Protein AF-A0A2E5L9Q3-F1 (afdb_monomer_lite)

Structure (mmCIF, N/CA/C/O backbone):
data_AF-A0A2E5L9Q3-F1
#
_entry.id   AF-A0A2E5L9Q3-F1
#
loop_
_atom_site.group_PDB
_atom_site.id
_atom_site.type_symbol
_atom_site.label_atom_id
_atom_site.label_alt_id
_atom_site.label_comp_id
_atom_site.label_asym_id
_atom_site.label_entity_id
_atom_site.label_seq_id
_atom_site.pdbx_PDB_ins_code
_atom_site.Cartn_x
_atom_site.Cartn_y
_atom_site.Cartn_z
_atom_site.occupancy
_atom_site.B_iso_or_equiv
_atom_site.auth_seq_id
_atom_site.auth_comp_id
_atom_site.auth_asym_id
_atom_site.auth_atom_id
_atom_site.pdbx_PDB_model_num
ATOM 1 N N . MET A 1 1 ? 38.103 27.884 -8.699 1.00 41.06 1 MET A N 1
ATOM 2 C CA . MET A 1 1 ? 36.693 28.265 -8.940 1.00 41.06 1 MET A CA 1
ATOM 3 C C . MET A 1 1 ? 36.036 27.132 -9.720 1.00 41.06 1 MET A C 1
ATOM 5 O O . MET A 1 1 ? 36.413 26.910 -10.861 1.00 41.06 1 MET A O 1
ATOM 9 N N . LEU A 1 2 ? 35.177 26.330 -9.079 1.00 41.88 2 LEU A N 1
ATOM 10 C CA . LEU A 1 2 ? 34.573 25.134 -9.687 1.00 41.88 2 LEU A CA 1
ATOM 11 C C . LEU A 1 2 ? 33.366 25.522 -10.559 1.00 41.88 2 LEU A C 1
ATOM 13 O O . LEU A 1 2 ? 32.521 26.317 -10.150 1.00 41.88 2 LEU A O 1
ATOM 17 N N . ASN A 1 3 ? 33.335 24.990 -11.780 1.00 38.47 3 ASN A N 1
ATOM 18 C CA . ASN A 1 3 ? 32.486 25.433 -12.884 1.00 38.47 3 ASN A CA 1
ATOM 19 C C . ASN A 1 3 ? 31.040 24.906 -12.744 1.00 38.47 3 ASN A C 1
ATOM 21 O O . ASN A 1 3 ? 30.824 23.701 -12.622 1.00 38.47 3 ASN A O 1
ATOM 25 N N . LYS A 1 4 ? 30.041 25.801 -12.780 1.00 53.00 4 LYS A N 1
ATOM 26 C CA . LYS A 1 4 ? 28.610 25.506 -12.522 1.00 53.00 4 LYS A CA 1
ATOM 27 C C . 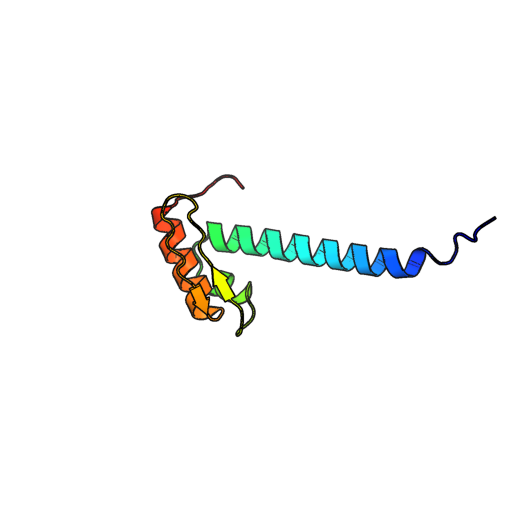LYS A 1 4 ? 27.888 24.738 -13.647 1.00 53.00 4 LYS A C 1
ATOM 29 O O . LYS A 1 4 ? 26.706 24.432 -13.520 1.00 53.00 4 LYS A O 1
ATOM 34 N N . THR A 1 5 ? 28.568 24.388 -14.735 1.00 49.56 5 THR A N 1
ATOM 35 C CA . THR A 1 5 ? 27.931 23.854 -15.954 1.00 49.56 5 THR A CA 1
ATOM 36 C C . THR A 1 5 ? 27.626 22.346 -15.903 1.00 49.56 5 THR A C 1
ATOM 38 O O . THR A 1 5 ? 26.894 21.845 -16.749 1.00 49.56 5 THR A O 1
ATOM 41 N N . GLN A 1 6 ? 28.113 21.616 -14.892 1.00 50.75 6 GLN A N 1
ATOM 42 C CA . GLN A 1 6 ? 27.882 20.165 -14.736 1.00 50.75 6 GLN A CA 1
ATOM 43 C C . GLN A 1 6 ? 26.589 19.813 -13.956 1.00 50.75 6 GLN A C 1
ATOM 45 O O . GLN A 1 6 ? 26.269 18.641 -13.791 1.00 50.75 6 GLN A O 1
ATOM 50 N N . TYR A 1 7 ? 25.810 20.801 -13.487 1.00 48.66 7 TYR A N 1
ATOM 51 C CA . TYR A 1 7 ? 24.663 20.578 -12.581 1.00 48.66 7 TYR A CA 1
ATOM 52 C C . TYR A 1 7 ? 23.282 20.476 -13.265 1.00 48.66 7 TYR A C 1
ATOM 54 O O . TYR A 1 7 ? 22.273 20.279 -12.589 1.00 48.66 7 TYR A O 1
ATOM 62 N N . ASN A 1 8 ? 23.193 20.624 -14.593 1.00 54.81 8 ASN A N 1
ATOM 63 C CA . ASN A 1 8 ? 21.897 20.760 -15.281 1.00 54.81 8 ASN A CA 1
ATOM 64 C C . ASN A 1 8 ? 21.281 19.416 -15.737 1.00 54.81 8 ASN A C 1
ATOM 66 O O . ASN A 1 8 ? 20.061 19.276 -15.792 1.00 54.81 8 ASN A O 1
ATOM 70 N N . GLY A 1 9 ? 22.106 18.404 -16.031 1.00 55.06 9 GLY A N 1
ATOM 71 C CA . GLY A 1 9 ? 21.640 17.075 -16.459 1.00 55.06 9 GLY A CA 1
ATOM 72 C C . GLY A 1 9 ? 21.110 16.215 -15.306 1.00 55.06 9 GLY A C 1
ATOM 73 O O . GLY A 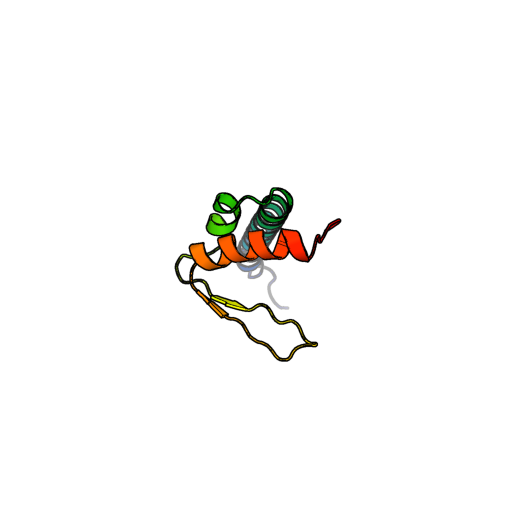1 9 ? 20.049 15.605 -15.425 1.00 55.06 9 GLY A O 1
ATOM 74 N N . SER A 1 10 ? 21.801 16.235 -14.164 1.00 58.50 10 SER A N 1
ATOM 75 C CA . SER A 1 10 ? 21.451 15.457 -12.965 1.00 58.50 10 SER A CA 1
ATOM 76 C C . SER A 1 10 ? 20.180 15.952 -12.268 1.00 58.50 10 SER A C 1
ATOM 78 O O . SER A 1 10 ? 19.475 15.177 -11.631 1.00 58.50 10 SER A O 1
ATOM 80 N N . ASN A 1 11 ? 19.865 17.244 -12.394 1.00 61.66 11 ASN A N 1
ATOM 81 C CA . ASN A 1 11 ? 18.708 17.839 -11.727 1.00 61.66 11 ASN A CA 1
ATOM 82 C C . ASN A 1 11 ? 17.402 17.557 -12.492 1.00 61.66 11 ASN A C 1
ATOM 84 O O . ASN A 1 11 ? 16.355 17.322 -11.899 1.00 61.66 11 ASN A O 1
ATOM 88 N N . LYS A 1 12 ? 17.457 17.490 -13.828 1.00 65.31 12 LYS A N 1
ATOM 89 C CA . LYS A 1 12 ? 16.277 17.238 -14.670 1.00 65.31 12 LYS A CA 1
ATOM 90 C C . LYS A 1 12 ? 15.760 15.801 -14.538 1.00 65.31 12 LYS A C 1
ATOM 92 O O . LYS A 1 12 ? 14.550 15.588 -14.500 1.00 65.31 12 LYS A O 1
ATOM 97 N N . SER A 1 13 ? 16.664 14.825 -14.427 1.00 65.56 13 SER A N 1
ATOM 98 C CA . SER A 1 13 ? 16.308 13.427 -14.157 1.00 65.56 13 SER A CA 1
ATOM 99 C C . SER A 1 13 ? 15.750 13.252 -12.743 1.00 65.56 13 SER A C 1
ATOM 101 O O . SER A 1 13 ? 14.716 12.609 -12.588 1.00 65.56 13 SER A O 1
ATOM 103 N N . ALA A 1 14 ? 16.353 13.891 -11.735 1.00 70.44 14 ALA A N 1
ATOM 104 C CA . ALA A 1 14 ? 15.852 13.877 -10.361 1.00 70.44 14 ALA A CA 1
ATOM 105 C C . ALA A 1 14 ? 14.448 14.502 -10.236 1.00 70.44 14 ALA A C 1
ATOM 107 O O . ALA A 1 14 ? 13.569 13.919 -9.601 1.00 70.44 14 ALA A O 1
ATOM 108 N N . VAL A 1 15 ? 14.200 15.641 -10.895 1.00 70.94 15 VAL A N 1
ATOM 109 C CA . VAL A 1 15 ? 12.879 16.296 -10.928 1.00 70.94 15 VAL A CA 1
ATOM 110 C C . VAL A 1 15 ? 11.833 15.424 -11.635 1.00 70.94 15 VAL A C 1
ATOM 112 O O . VAL A 1 15 ? 10.691 15.341 -11.178 1.00 70.94 15 VAL A O 1
ATOM 115 N N . ASN A 1 16 ? 12.207 14.722 -12.709 1.00 82.81 16 ASN A N 1
ATOM 116 C CA . ASN A 1 16 ? 11.310 13.778 -13.378 1.00 82.81 16 ASN A CA 1
ATOM 117 C C . ASN A 1 16 ? 10.968 12.577 -12.477 1.00 82.81 16 ASN A C 1
ATOM 119 O O . ASN A 1 16 ? 9.799 12.213 -12.354 1.00 82.81 16 ASN A O 1
ATOM 123 N N . SER A 1 17 ? 11.961 12.016 -11.780 1.00 86.69 17 SER A N 1
ATOM 124 C CA . SER A 1 17 ? 11.749 10.936 -10.809 1.00 86.69 17 SER A CA 1
ATOM 125 C C . SER A 1 17 ? 10.851 11.376 -9.652 1.00 86.69 17 SER A C 1
ATOM 127 O O . SER A 1 17 ? 9.931 10.649 -9.293 1.00 86.69 17 SER A O 1
ATOM 129 N N . LEU A 1 18 ? 11.039 12.587 -9.114 1.00 90.75 18 LEU A N 1
ATOM 130 C CA . LEU A 1 18 ? 10.172 13.130 -8.063 1.00 90.75 18 LEU A CA 1
ATOM 131 C C . LEU A 1 18 ? 8.726 13.302 -8.550 1.00 90.75 18 LEU A C 1
ATOM 133 O O . LEU A 1 18 ? 7.784 12.945 -7.846 1.00 90.75 18 LEU A O 1
ATOM 137 N N . SER A 1 19 ? 8.537 13.802 -9.775 1.00 92.50 19 SER A N 1
ATOM 138 C CA . SER A 1 19 ? 7.206 13.907 -10.380 1.00 92.50 19 SER A CA 1
ATOM 139 C C . SER A 1 19 ? 6.550 12.533 -10.551 1.00 92.50 19 SER A C 1
ATOM 141 O O . SER A 1 19 ? 5.368 12.378 -10.243 1.00 92.50 19 SER A O 1
ATOM 143 N N . ALA A 1 20 ? 7.307 11.529 -11.002 1.00 90.81 20 ALA A N 1
ATOM 144 C CA . ALA A 1 20 ? 6.822 10.159 -11.147 1.00 90.81 20 ALA A CA 1
ATOM 145 C C . ALA A 1 20 ? 6.419 9.548 -9.795 1.00 90.81 20 ALA A C 1
ATOM 147 O O . ALA A 1 20 ? 5.333 8.979 -9.686 1.00 90.81 20 ALA A O 1
ATOM 148 N N . VAL A 1 21 ? 7.236 9.739 -8.755 1.00 92.94 21 VAL A N 1
ATOM 149 C CA . VAL A 1 21 ? 6.938 9.285 -7.388 1.00 92.94 21 VAL A CA 1
ATOM 150 C C . VAL A 1 21 ? 5.672 9.949 -6.854 1.00 92.94 21 VAL A C 1
ATOM 152 O O . VAL A 1 21 ? 4.784 9.251 -6.375 1.00 92.94 21 VAL A O 1
ATOM 155 N N . ASN A 1 22 ? 5.528 11.269 -6.995 1.00 93.75 22 ASN A N 1
ATOM 156 C CA . ASN A 1 22 ? 4.337 11.984 -6.524 1.00 93.75 22 ASN A CA 1
ATOM 157 C C . ASN A 1 22 ? 3.0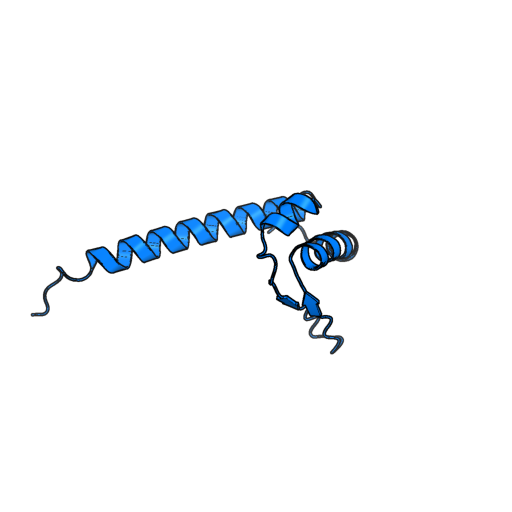64 11.530 -7.251 1.00 93.75 22 ASN A C 1
ATOM 159 O O . ASN A 1 22 ? 2.015 11.365 -6.628 1.00 93.75 22 ASN A O 1
ATOM 163 N N . LYS A 1 23 ? 3.150 11.287 -8.565 1.00 93.81 23 LYS A N 1
ATOM 164 C CA . LYS A 1 23 ? 2.031 10.744 -9.352 1.00 93.81 23 LYS A CA 1
ATOM 165 C C . LYS A 1 23 ? 1.646 9.343 -8.887 1.00 93.81 23 LYS A C 1
ATOM 167 O O . LYS A 1 23 ? 0.457 9.083 -8.706 1.00 93.81 23 LYS A O 1
ATOM 172 N N . TRP A 1 24 ? 2.633 8.471 -8.678 1.00 94.62 24 TRP A N 1
ATOM 173 C CA . TRP A 1 24 ? 2.410 7.124 -8.157 1.00 94.62 24 TRP A CA 1
ATOM 174 C C . TRP A 1 24 ? 1.779 7.172 -6.762 1.00 94.62 24 TRP A C 1
ATOM 176 O O . TRP A 1 24 ? 0.752 6.539 -6.544 1.00 94.62 24 TRP A O 1
ATOM 186 N N . PHE A 1 25 ? 2.311 7.996 -5.856 1.00 94.12 25 PHE A N 1
ATOM 187 C CA . PHE A 1 25 ? 1.815 8.127 -4.485 1.00 94.12 25 PHE A CA 1
ATOM 188 C C . PHE A 1 25 ? 0.364 8.622 -4.441 1.00 94.12 25 PHE A C 1
ATOM 190 O O . PHE A 1 25 ? -0.483 8.027 -3.776 1.00 94.12 25 PHE A O 1
ATOM 197 N N . ALA A 1 26 ? 0.039 9.656 -5.224 1.00 93.12 26 ALA A N 1
ATOM 198 C CA . ALA A 1 26 ? -1.331 10.148 -5.337 1.00 93.12 26 ALA A CA 1
ATOM 199 C C . ALA A 1 26 ? -2.278 9.099 -5.951 1.00 93.12 26 ALA A C 1
ATOM 201 O O . ALA A 1 26 ? -3.436 8.999 -5.547 1.00 93.12 26 ALA A O 1
ATOM 202 N N . GLY A 1 27 ? -1.810 8.319 -6.933 1.00 93.25 27 GLY A N 1
ATOM 203 C CA . GLY A 1 27 ? -2.568 7.206 -7.512 1.00 93.25 27 GLY A CA 1
ATOM 204 C C . GLY A 1 27 ? -2.853 6.103 -6.497 1.00 93.25 27 GLY A C 1
ATOM 205 O O . GLY A 1 27 ? -4.002 5.694 -6.342 1.00 93.25 27 GLY A O 1
ATOM 206 N N . PHE A 1 28 ? -1.831 5.701 -5.747 1.00 93.12 28 PHE A N 1
ATOM 207 C CA . PHE A 1 28 ? -1.934 4.705 -4.690 1.00 93.12 28 PHE A CA 1
ATOM 208 C C . PHE A 1 28 ? -2.922 5.129 -3.593 1.00 93.12 28 PHE A C 1
ATOM 210 O O . PHE A 1 28 ? -3.804 4.354 -3.230 1.00 93.12 28 PHE A O 1
ATOM 217 N N . GLY A 1 29 ? -2.856 6.382 -3.126 1.00 91.12 29 GLY A N 1
ATOM 218 C CA . GLY A 1 29 ? -3.794 6.911 -2.128 1.00 91.12 29 GLY A CA 1
ATOM 219 C C . GLY A 1 29 ? -5.255 6.899 -2.598 1.00 91.12 29 GLY A C 1
ATOM 220 O O . GLY A 1 29 ? -6.156 6.533 -1.835 1.00 91.12 29 GLY A O 1
ATOM 221 N N . ARG A 1 30 ? -5.503 7.216 -3.878 1.00 91.19 30 ARG A N 1
ATOM 222 C CA . ARG A 1 30 ? -6.846 7.104 -4.473 1.00 91.19 30 ARG A CA 1
ATOM 223 C C . ARG A 1 30 ? -7.321 5.655 -4.537 1.00 91.19 30 ARG A C 1
ATOM 225 O O . ARG A 1 30 ? -8.453 5.391 -4.145 1.00 91.19 30 ARG A O 1
ATOM 232 N N . ALA A 1 31 ? -6.461 4.735 -4.974 1.00 91.94 31 ALA A N 1
ATOM 233 C CA . ALA A 1 31 ? -6.782 3.311 -5.077 1.00 91.94 31 ALA A CA 1
ATOM 234 C C . ALA A 1 31 ? -7.088 2.672 -3.708 1.00 91.94 31 ALA A C 1
ATOM 236 O O . ALA A 1 31 ? -7.986 1.838 -3.593 1.00 91.94 31 ALA A O 1
ATOM 237 N N . LEU A 1 32 ? -6.383 3.097 -2.651 1.00 90.00 32 LEU A N 1
ATOM 238 C CA . LEU A 1 32 ? -6.680 2.686 -1.275 1.00 90.00 32 LEU A CA 1
ATOM 239 C C . LEU A 1 32 ? -8.043 3.209 -0.809 1.00 90.00 32 LEU A C 1
ATOM 241 O O . LEU A 1 32 ? -8.840 2.451 -0.260 1.00 90.00 32 LEU A O 1
ATOM 245 N N . THR A 1 33 ? -8.324 4.492 -1.052 1.00 88.94 33 THR A N 1
ATOM 246 C CA . THR A 1 33 ? -9.585 5.134 -0.641 1.00 88.94 33 THR A CA 1
ATOM 247 C C . THR A 1 33 ? -10.797 4.540 -1.358 1.00 88.94 33 THR A C 1
ATOM 249 O O . THR A 1 33 ? -11.854 4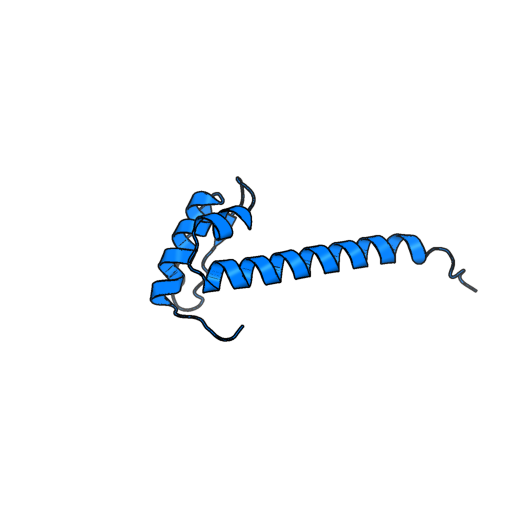.383 -0.752 1.00 88.94 33 THR A O 1
ATOM 252 N N . SER A 1 34 ? -10.656 4.177 -2.636 1.00 89.31 34 SER A N 1
ATOM 253 C CA . SER A 1 34 ? -11.733 3.564 -3.421 1.00 89.31 34 SER A CA 1
ATOM 254 C C . SER A 1 34 ? -11.944 2.074 -3.132 1.00 89.31 34 SER A C 1
ATOM 256 O O . SER A 1 34 ? -12.936 1.510 -3.590 1.00 89.31 34 SER A O 1
ATOM 258 N N . VAL A 1 35 ? -11.041 1.428 -2.380 1.00 87.38 35 VAL A N 1
ATOM 259 C CA . VAL A 1 35 ? -11.079 -0.017 -2.090 1.00 87.38 35 VAL A CA 1
ATOM 260 C C . VAL A 1 35 ? -11.084 -0.859 -3.385 1.00 87.38 35 VAL A C 1
ATOM 262 O O . VAL A 1 35 ? -11.646 -1.954 -3.451 1.00 87.38 35 VAL A O 1
ATOM 265 N N . ASP A 1 36 ? -10.433 -0.357 -4.440 1.00 87.81 36 ASP A N 1
ATOM 266 C CA . ASP A 1 36 ? -10.401 -0.995 -5.757 1.00 87.81 36 ASP A CA 1
ATOM 267 C C . ASP A 1 36 ? -9.169 -1.895 -5.906 1.00 87.81 36 ASP A C 1
ATOM 269 O O . ASP A 1 36 ? -8.033 -1.445 -6.080 1.00 87.81 36 ASP A O 1
ATOM 273 N N . SER A 1 37 ? -9.404 -3.209 -5.873 1.00 88.56 37 SER A N 1
ATOM 274 C CA . SER A 1 37 ? -8.335 -4.200 -6.005 1.00 88.56 37 SER A CA 1
ATOM 275 C C . SER A 1 37 ? -7.601 -4.144 -7.348 1.00 88.56 37 SER A C 1
ATOM 277 O O . SER A 1 37 ? -6.433 -4.518 -7.389 1.00 88.56 37 SER A O 1
ATOM 279 N N . SER A 1 38 ? -8.247 -3.706 -8.434 1.00 92.31 38 SER A N 1
ATOM 280 C CA . SER A 1 38 ? -7.613 -3.602 -9.751 1.00 92.31 38 SER A CA 1
ATOM 281 C C . SER A 1 38 ? -6.630 -2.441 -9.765 1.00 92.31 38 SER A C 1
ATOM 283 O O . SER A 1 38 ? -5.453 -2.637 -10.051 1.00 92.31 38 SER A O 1
ATOM 285 N N . GLN A 1 39 ? -7.082 -1.261 -9.336 1.00 92.81 39 GLN A N 1
ATOM 286 C CA . GLN A 1 39 ? -6.221 -0.079 -9.257 1.00 92.81 39 GLN A CA 1
ATOM 287 C C . GLN A 1 39 ? -5.055 -0.284 -8.281 1.00 92.81 39 GLN A C 1
ATOM 289 O O . GLN A 1 39 ? -3.938 0.162 -8.540 1.00 92.81 39 GLN A O 1
ATOM 294 N N . LEU A 1 40 ? -5.280 -1.004 -7.176 1.00 93.62 40 LEU A N 1
ATOM 295 C CA . LEU A 1 40 ? -4.208 -1.349 -6.245 1.00 93.62 40 LEU A CA 1
ATOM 296 C C . LEU A 1 40 ? -3.187 -2.308 -6.858 1.00 93.62 40 LEU A C 1
ATOM 298 O O . LEU A 1 40 ? -1.999 -2.128 -6.619 1.00 93.62 40 LEU A O 1
ATOM 302 N N . LYS A 1 41 ? -3.607 -3.301 -7.653 1.00 94.94 41 LYS A N 1
ATOM 303 C CA . LYS A 1 41 ? -2.674 -4.204 -8.350 1.00 94.94 41 LYS A CA 1
ATOM 304 C C . LYS A 1 41 ? -1.769 -3.443 -9.311 1.00 94.94 41 LYS A C 1
ATOM 306 O O . LYS A 1 41 ? -0.572 -3.709 -9.333 1.00 94.94 41 LYS A O 1
ATOM 311 N N . ASP A 1 42 ? -2.317 -2.480 -10.043 1.00 94.25 42 ASP A N 1
ATOM 312 C CA . ASP A 1 42 ? -1.564 -1.694 -11.027 1.00 94.25 42 ASP A CA 1
ATOM 313 C C . ASP A 1 42 ? -0.497 -0.793 -10.382 1.00 94.25 42 ASP A C 1
ATOM 315 O O . ASP A 1 42 ? 0.456 -0.376 -11.040 1.00 94.25 42 ASP A O 1
ATOM 319 N N . CYS A 1 43 ? -0.600 -0.536 -9.072 1.00 94.44 43 CYS A N 1
ATOM 320 C CA . CYS A 1 43 ? 0.423 0.189 -8.318 1.00 94.44 43 CYS A CA 1
ATOM 321 C C . CYS A 1 43 ? 1.691 -0.643 -8.048 1.00 94.44 43 CYS A C 1
ATOM 323 O O . CYS A 1 43 ? 2.696 -0.072 -7.617 1.00 94.44 43 CYS A O 1
ATOM 325 N N . PHE A 1 44 ? 1.665 -1.962 -8.273 1.00 94.12 44 PHE A N 1
ATOM 326 C CA . PHE A 1 44 ? 2.763 -2.877 -7.959 1.00 94.12 44 PHE A CA 1
ATOM 327 C C . PHE A 1 44 ? 3.238 -3.661 -9.186 1.00 94.12 44 PHE A C 1
ATOM 329 O O . PHE A 1 44 ? 2.451 -4.085 -10.030 1.00 94.12 44 PHE A O 1
ATOM 336 N N . SER A 1 45 ? 4.542 -3.944 -9.229 1.00 93.94 45 SER A N 1
ATOM 337 C CA . SER A 1 45 ? 5.104 -4.904 -10.185 1.00 93.94 45 SER A CA 1
ATOM 338 C C . SER A 1 45 ? 4.554 -6.319 -9.948 1.00 93.94 45 SER A C 1
ATOM 340 O O . SER A 1 45 ? 4.165 -6.683 -8.832 1.00 93.94 45 SER A O 1
ATOM 342 N N . GLN A 1 46 ? 4.559 -7.155 -10.988 1.00 93.12 46 GLN A N 1
ATOM 343 C CA . GLN A 1 46 ? 4.108 -8.550 -10.906 1.00 93.12 46 GLN A CA 1
ATOM 344 C C . GLN A 1 46 ? 4.929 -9.386 -9.912 1.00 93.12 46 GLN A C 1
ATOM 346 O O . GLN A 1 46 ? 4.402 -10.319 -9.309 1.00 93.12 46 GLN A O 1
ATOM 351 N N . ASP A 1 47 ? 6.194 -9.030 -9.704 1.00 93.12 47 ASP A N 1
ATOM 352 C CA . ASP A 1 47 ? 7.139 -9.666 -8.784 1.00 93.12 47 ASP A CA 1
ATOM 353 C C . ASP A 1 47 ? 7.298 -8.911 -7.452 1.00 93.12 47 ASP A C 1
ATOM 355 O O . ASP A 1 47 ? 8.187 -9.227 -6.662 1.00 93.12 47 ASP A O 1
ATOM 359 N N . ALA A 1 48 ? 6.430 -7.934 -7.168 1.00 91.25 48 ALA A N 1
ATOM 360 C CA . ALA A 1 48 ? 6.513 -7.130 -5.956 1.00 91.25 48 ALA A CA 1
ATOM 361 C C . ALA A 1 48 ? 6.355 -7.965 -4.676 1.00 91.25 48 ALA A C 1
ATOM 363 O O . ALA A 1 48 ? 5.658 -8.981 -4.632 1.00 91.25 48 ALA A O 1
ATOM 364 N N . HIS A 1 49 ? 6.965 -7.483 -3.598 1.00 88.69 49 HIS A N 1
ATOM 365 C CA . HIS A 1 49 ? 6.878 -8.082 -2.274 1.00 88.69 49 HIS A CA 1
ATOM 366 C C . HIS A 1 49 ? 6.392 -7.033 -1.274 1.00 88.69 49 HIS A C 1
ATOM 368 O O . HIS A 1 49 ? 7.012 -5.982 -1.132 1.00 88.69 49 HIS A O 1
ATOM 374 N N . TRP A 1 50 ? 5.304 -7.329 -0.563 1.00 88.69 50 TRP A N 1
ATOM 375 C CA . TRP A 1 50 ? 4.785 -6.481 0.511 1.00 88.69 50 TRP A CA 1
ATOM 376 C C . TRP A 1 50 ? 4.900 -7.202 1.846 1.00 88.69 50 TRP A C 1
ATOM 378 O O . TRP A 1 50 ? 4.682 -8.413 1.932 1.00 88.69 50 TRP A O 1
ATOM 388 N N . ARG A 1 51 ? 5.221 -6.458 2.900 1.00 83.38 51 ARG A N 1
ATOM 389 C CA . ARG A 1 51 ? 5.224 -6.963 4.272 1.00 83.38 51 ARG A CA 1
ATOM 390 C C . ARG A 1 51 ? 4.356 -6.047 5.112 1.00 83.38 51 ARG 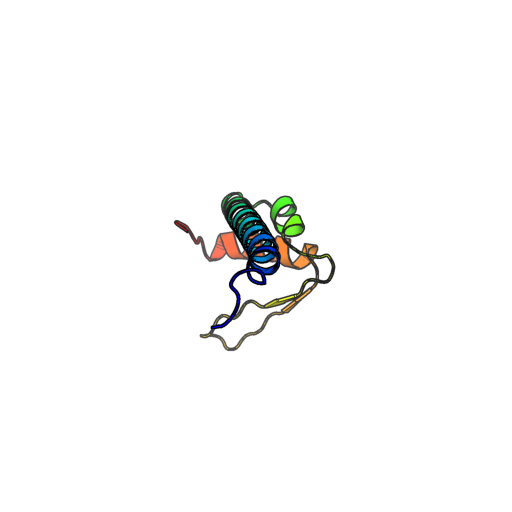A C 1
ATOM 392 O O . ARG A 1 51 ? 4.632 -4.857 5.201 1.00 83.38 51 ARG A O 1
ATOM 399 N N . ASP A 1 52 ? 3.321 -6.619 5.711 1.00 77.62 52 ASP A N 1
ATOM 400 C CA . ASP A 1 52 ? 2.620 -5.951 6.799 1.00 77.62 52 ASP A CA 1
ATOM 401 C C . ASP A 1 52 ? 3.472 -6.100 8.066 1.00 77.62 52 ASP A C 1
ATOM 403 O O . ASP A 1 52 ? 3.765 -7.220 8.494 1.00 77.62 52 ASP A O 1
ATOM 407 N N . LEU A 1 53 ? 3.948 -4.974 8.594 1.00 71.62 53 LEU A N 1
ATOM 408 C CA . LEU A 1 53 ? 4.759 -4.909 9.805 1.00 71.62 53 LEU A CA 1
ATOM 409 C C . LEU A 1 53 ? 3.940 -4.235 10.902 1.00 71.62 53 LEU A C 1
ATOM 411 O O . LEU A 1 53 ? 4.049 -3.035 11.145 1.00 71.62 53 LEU A O 1
ATOM 415 N N . LEU A 1 54 ? 3.139 -5.034 11.602 1.00 64.75 54 LEU A N 1
ATOM 416 C CA . LEU A 1 54 ? 2.515 -4.610 12.848 1.00 64.75 54 LEU A CA 1
ATOM 417 C C . LEU A 1 54 ? 3.526 -4.794 13.983 1.00 64.75 54 LEU A C 1
ATOM 419 O O . LEU A 1 54 ? 3.649 -5.884 14.547 1.00 64.75 54 LEU A O 1
ATOM 423 N N . ALA A 1 55 ? 4.227 -3.707 14.326 1.00 54.88 55 ALA A N 1
ATOM 424 C CA . ALA A 1 55 ? 5.301 -3.663 15.328 1.00 54.88 55 ALA A CA 1
ATOM 425 C C . ALA A 1 55 ? 4.929 -4.263 16.701 1.00 54.88 55 ALA A C 1
ATOM 427 O O . ALA A 1 55 ? 5.809 -4.653 17.459 1.00 54.88 55 ALA A O 1
ATOM 428 N N . PHE A 1 56 ? 3.636 -4.387 17.014 1.00 57.12 56 PHE A N 1
ATOM 429 C CA . PHE A 1 56 ? 3.151 -4.880 18.305 1.00 57.12 56 PHE A CA 1
ATOM 430 C C . PHE A 1 56 ? 2.864 -6.385 18.368 1.00 57.12 56 PHE A C 1
ATOM 432 O O . PHE A 1 56 ? 2.652 -6.905 19.458 1.00 57.12 56 PHE A O 1
ATOM 439 N N . THR A 1 57 ? 2.848 -7.099 17.238 1.00 61.72 57 THR A N 1
ATOM 440 C CA . THR A 1 57 ? 2.440 -8.522 17.216 1.00 61.72 57 THR A CA 1
ATOM 441 C C . THR A 1 57 ? 3.555 -9.488 16.837 1.00 61.72 57 THR A C 1
ATOM 443 O O . THR A 1 57 ? 3.336 -10.695 16.882 1.00 61.72 57 THR A O 1
ATOM 446 N N . TRP A 1 58 ? 4.735 -8.982 16.449 1.00 64.00 58 TRP A N 1
ATOM 447 C CA . TRP A 1 58 ? 5.867 -9.773 15.929 1.00 64.00 58 TRP A CA 1
ATOM 448 C C . TRP A 1 58 ? 5.509 -10.718 14.761 1.00 64.00 58 TRP A C 1
ATOM 450 O O . TRP A 1 58 ? 6.316 -11.552 14.356 1.00 64.00 58 TRP A O 1
ATOM 460 N N . GLY A 1 59 ? 4.314 -10.573 14.180 1.00 66.56 59 GLY A N 1
ATOM 461 C CA . GLY A 1 59 ? 3.850 -11.343 13.038 1.00 66.56 59 GLY A CA 1
ATOM 462 C C . GLY A 1 59 ? 4.264 -10.669 11.739 1.00 66.56 59 GLY A C 1
ATOM 463 O O . GLY A 1 59 ? 3.816 -9.565 11.441 1.00 66.56 59 GLY A O 1
ATOM 464 N N . ILE A 1 60 ? 5.090 -11.347 10.942 1.00 70.44 60 ILE A N 1
ATOM 465 C CA . ILE A 1 60 ? 5.436 -10.916 9.585 1.00 70.44 60 ILE A CA 1
ATOM 466 C C . ILE A 1 60 ? 4.671 -11.807 8.612 1.00 70.44 60 ILE A C 1
ATOM 468 O O . ILE A 1 60 ? 4.997 -12.983 8.465 1.00 70.44 60 ILE A O 1
ATOM 472 N N . THR A 1 61 ? 3.680 -11.246 7.917 1.00 72.81 61 THR A N 1
ATOM 473 C CA . THR A 1 61 ? 2.989 -11.956 6.828 1.00 72.81 61 THR A CA 1
ATOM 474 C C . THR A 1 61 ? 3.441 -11.374 5.486 1.00 72.81 61 THR A C 1
ATOM 476 O O . THR A 1 61 ? 3.023 -10.268 5.136 1.00 72.81 61 THR A O 1
ATOM 479 N N . PRO A 1 62 ? 4.335 -12.051 4.740 1.00 77.56 62 PRO A N 1
ATOM 480 C CA . PRO A 1 62 ? 4.746 -11.593 3.419 1.00 77.56 62 PRO A CA 1
ATOM 481 C C . PRO A 1 62 ? 3.670 -11.901 2.368 1.00 77.56 62 PRO A C 1
ATOM 483 O O . PRO A 1 62 ? 3.102 -12.991 2.350 1.00 77.56 62 PRO A O 1
ATOM 486 N N . PHE A 1 63 ? 3.446 -10.966 1.445 1.00 84.56 63 PHE A N 1
ATOM 487 C CA . PHE A 1 63 ? 2.599 -11.153 0.264 1.00 84.56 63 PHE A CA 1
ATOM 488 C C . PHE A 1 63 ? 3.438 -10.993 -0.999 1.00 84.56 63 PHE A C 1
ATOM 490 O O . PHE A 1 63 ? 4.261 -10.075 -1.083 1.00 84.56 63 PHE A O 1
ATOM 497 N N . ARG A 1 64 ? 3.243 -11.890 -1.971 1.00 88.88 64 ARG A N 1
ATOM 498 C CA . ARG A 1 64 ? 4.024 -11.914 -3.208 1.00 88.88 64 ARG A CA 1
ATOM 499 C C . ARG A 1 64 ? 3.145 -11.663 -4.425 1.00 88.88 64 ARG A C 1
ATOM 501 O O . ARG A 1 64 ? 2.141 -12.334 -4.645 1.00 88.88 64 ARG A O 1
ATOM 508 N N . GLY A 1 65 ? 3.604 -10.736 -5.249 1.00 93.38 65 GLY A N 1
ATOM 509 C CA . GLY A 1 65 ? 2.981 -10.335 -6.494 1.00 93.38 65 GLY A CA 1
ATOM 510 C C . GLY A 1 65 ? 1.792 -9.404 -6.301 1.00 93.38 65 GLY A C 1
ATOM 511 O O . GLY A 1 65 ? 1.071 -9.448 -5.299 1.00 93.38 65 GLY A O 1
ATOM 512 N N . ASN A 1 66 ? 1.578 -8.556 -7.303 1.00 93.50 66 ASN A N 1
ATOM 513 C CA . ASN A 1 66 ? 0.561 -7.508 -7.293 1.00 93.50 66 ASN A CA 1
ATOM 514 C C . ASN A 1 66 ? -0.845 -8.012 -6.924 1.00 93.50 66 ASN A C 1
ATOM 516 O O . ASN A 1 66 ? -1.547 -7.364 -6.152 1.00 93.50 66 ASN A O 1
ATOM 520 N N . ASN A 1 67 ? -1.234 -9.196 -7.403 1.00 93.62 67 ASN A N 1
ATOM 521 C CA . ASN A 1 67 ? -2.533 -9.803 -7.131 1.00 93.62 67 ASN A CA 1
ATOM 522 C C . ASN A 1 67 ? -2.767 -10.056 -5.638 1.00 93.62 67 ASN A C 1
ATOM 524 O O . ASN A 1 67 ? -3.816 -9.673 -5.114 1.00 93.62 67 ASN A O 1
ATOM 528 N N . GLN A 1 68 ? -1.803 -10.686 -4.957 1.00 93.31 68 GLN A N 1
ATOM 529 C CA . GLN A 1 68 ? -1.919 -10.956 -3.522 1.00 93.31 68 GLN A CA 1
ATOM 530 C C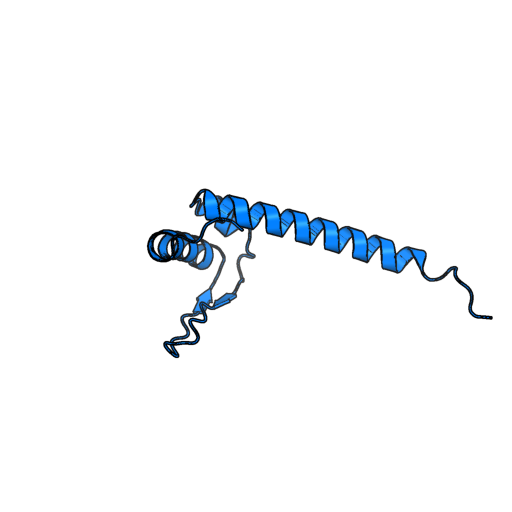 . GLN A 1 68 ? -1.859 -9.659 -2.720 1.00 93.31 68 GLN A C 1
ATOM 532 O O . GLN A 1 68 ? -2.638 -9.492 -1.784 1.00 93.31 68 GLN A O 1
ATOM 537 N N . ILE A 1 69 ? -0.982 -8.731 -3.113 1.00 93.62 69 ILE A N 1
ATOM 538 C CA . ILE A 1 69 ? -0.817 -7.441 -2.438 1.00 93.62 69 ILE A CA 1
ATOM 539 C C . ILE A 1 69 ? -2.112 -6.624 -2.519 1.00 93.62 69 ILE A C 1
ATOM 541 O O . ILE A 1 69 ? -2.674 -6.274 -1.483 1.00 93.62 69 ILE A O 1
ATOM 545 N N . GLY A 1 70 ? -2.644 -6.384 -3.721 1.00 93.56 70 GLY A N 1
ATOM 546 C CA . GLY A 1 70 ? -3.865 -5.596 -3.908 1.00 93.56 70 GLY A CA 1
ATOM 547 C C . GLY A 1 70 ? -5.079 -6.213 -3.211 1.00 93.56 70 GLY A C 1
ATOM 548 O O . GLY A 1 70 ? -5.828 -5.515 -2.528 1.00 93.56 70 GLY A O 1
ATOM 549 N N . GLY A 1 71 ? -5.238 -7.539 -3.296 1.00 92.38 71 GLY A N 1
ATOM 550 C CA . GLY A 1 71 ? -6.308 -8.245 -2.587 1.00 92.38 71 GLY A CA 1
ATOM 551 C C . GLY A 1 71 ? -6.202 -8.120 -1.064 1.00 92.38 71 GLY A C 1
ATOM 552 O O . GLY A 1 71 ? -7.216 -7.945 -0.385 1.00 92.38 71 GLY A O 1
ATOM 553 N N . LYS A 1 72 ? -4.984 -8.169 -0.510 1.00 90.12 72 LYS A N 1
ATOM 554 C CA . LYS A 1 72 ? -4.771 -8.004 0.931 1.00 90.12 72 LYS A CA 1
ATOM 555 C C . LYS A 1 72 ? -4.955 -6.581 1.413 1.00 90.12 72 LYS A C 1
ATOM 557 O O . LYS A 1 72 ? -5.577 -6.410 2.455 1.00 90.12 72 LYS A O 1
ATOM 562 N N . LEU A 1 73 ? -4.508 -5.583 0.660 1.00 91.12 73 LEU A N 1
ATOM 563 C CA . LEU A 1 73 ? -4.747 -4.181 1.000 1.00 91.12 73 LEU A CA 1
ATOM 564 C C . LEU A 1 73 ? -6.249 -3.879 1.078 1.00 91.12 73 LEU A C 1
ATOM 566 O O . LEU A 1 73 ? -6.690 -3.309 2.068 1.00 91.12 73 LEU A O 1
ATOM 570 N N . VAL A 1 74 ? -7.060 -4.384 0.140 1.00 91.50 74 VAL A N 1
ATOM 571 C CA . VAL A 1 74 ? -8.531 -4.275 0.212 1.00 91.50 74 VAL A CA 1
ATOM 572 C C . VAL A 1 74 ? -9.110 -4.920 1.476 1.00 91.50 74 VAL A C 1
ATOM 574 O O . VAL A 1 74 ? -10.002 -4.357 2.112 1.00 91.50 74 VAL A O 1
ATOM 577 N N . GLN A 1 75 ? -8.622 -6.103 1.862 1.00 89.81 75 GLN A N 1
ATOM 578 C CA . GLN A 1 75 ? -9.065 -6.767 3.094 1.00 89.81 75 GLN A CA 1
ATOM 579 C C . GLN A 1 75 ? -8.667 -5.971 4.343 1.00 89.81 75 GLN A C 1
ATOM 581 O O . GLN A 1 75 ? -9.483 -5.809 5.250 1.00 89.81 75 GLN A O 1
ATOM 586 N N . LEU A 1 76 ? -7.433 -5.465 4.384 1.00 87.56 76 LEU A N 1
ATOM 587 C CA . LEU A 1 76 ? -6.907 -4.689 5.504 1.00 87.56 76 LEU A CA 1
ATOM 588 C C . LEU A 1 76 ? -7.603 -3.333 5.630 1.00 87.56 76 LEU A C 1
ATOM 590 O O . LEU A 1 76 ? -7.918 -2.943 6.748 1.00 87.56 76 LEU A O 1
ATOM 594 N N . GLN A 1 77 ? -7.937 -2.659 4.525 1.00 85.00 77 GLN A N 1
ATOM 595 C CA . GLN A 1 77 ? -8.645 -1.373 4.544 1.00 85.00 77 GLN A CA 1
ATOM 596 C C . GLN A 1 77 ? -9.962 -1.464 5.327 1.00 85.00 77 GLN A C 1
ATOM 598 O O . GLN A 1 77 ? -10.268 -0.585 6.128 1.00 85.00 77 GLN A O 1
ATOM 603 N N . LYS A 1 78 ? -10.706 -2.568 5.161 1.00 83.31 78 LYS A N 1
ATOM 604 C CA . LYS A 1 78 ? -11.957 -2.823 5.897 1.00 83.31 78 LYS A CA 1
ATOM 605 C C . LYS A 1 78 ? -11.747 -2.920 7.409 1.00 83.31 78 LYS A C 1
ATOM 607 O O . LYS A 1 78 ? -12.646 -2.575 8.164 1.00 83.31 78 LYS A O 1
ATOM 612 N N . LYS A 1 79 ? -10.581 -3.413 7.838 1.00 83.69 79 LYS A N 1
ATOM 613 C CA . LYS A 1 79 ? -10.225 -3.597 9.251 1.00 83.69 79 LYS A CA 1
ATOM 614 C C . LYS A 1 79 ? -9.596 -2.344 9.864 1.00 83.69 79 LYS A C 1
ATOM 616 O O . LYS A 1 79 ? -9.878 -2.033 11.011 1.00 83.69 79 LYS A O 1
ATOM 621 N N . VAL A 1 80 ? -8.711 -1.678 9.125 1.00 84.31 80 VAL A N 1
ATOM 622 C CA . VAL A 1 80 ? -7.911 -0.544 9.612 1.00 84.31 80 VAL A CA 1
ATOM 623 C C . VAL A 1 80 ? -8.686 0.769 9.503 1.00 84.31 80 VAL A C 1
ATOM 625 O O . VAL A 1 80 ? -8.517 1.633 10.353 1.00 84.31 80 VAL A O 1
ATOM 628 N N . GLN A 1 81 ? -9.531 0.918 8.475 1.00 75.75 81 GLN A N 1
ATOM 629 C CA . GLN A 1 81 ? -10.333 2.120 8.212 1.00 75.75 81 GLN A CA 1
ATOM 630 C C . GLN A 1 81 ? -9.515 3.422 8.186 1.00 75.75 81 GLN A C 1
ATOM 632 O O . GLN A 1 81 ? -10.009 4.479 8.566 1.00 75.75 81 GLN A O 1
ATOM 637 N N . ALA A 1 82 ? -8.257 3.358 7.737 1.00 72.12 82 ALA A N 1
ATOM 638 C CA . ALA A 1 82 ? -7.413 4.541 7.673 1.00 72.12 82 ALA A CA 1
ATOM 639 C C . ALA A 1 82 ? -8.019 5.586 6.720 1.00 72.12 82 ALA A C 1
ATOM 641 O O . ALA A 1 82 ? -8.451 5.253 5.612 1.00 72.12 82 ALA A O 1
ATOM 642 N N . HIS A 1 83 ? -8.041 6.837 7.167 1.00 68.81 83 HIS A N 1
ATOM 643 C CA . HIS A 1 83 ? -8.606 7.977 6.455 1.00 68.81 83 HIS A CA 1
ATOM 644 C C . HIS A 1 83 ? -7.735 9.226 6.676 1.00 68.81 83 HIS A C 1
ATOM 646 O O . HIS A 1 83 ? -6.933 9.265 7.608 1.00 68.81 83 HIS A O 1
ATOM 652 N N . SER A 1 84 ? -7.933 10.258 5.848 1.00 60.78 84 SER A N 1
ATOM 653 C CA . SER A 1 84 ? -7.285 11.581 5.967 1.00 60.78 84 SER A CA 1
ATOM 654 C C . SER A 1 84 ? -5.760 11.616 5.732 1.00 60.78 84 SER A C 1
ATOM 656 O O . SER A 1 84 ? -5.041 12.235 6.514 1.00 60.78 84 SER A O 1
ATOM 658 N N . PHE A 1 85 ? -5.275 10.969 4.665 1.00 58.62 85 PHE A N 1
ATOM 659 C CA . PHE A 1 85 ? -3.870 11.035 4.217 1.00 58.62 85 PHE A CA 1
ATOM 660 C C . PHE A 1 85 ? -3.563 12.290 3.397 1.00 58.62 85 PHE A C 1
ATOM 662 O O . PHE A 1 85 ? -4.433 12.671 2.578 1.00 58.62 85 PHE A O 1
#

Foldseek 3Di:
DDDPPVPPPVVVVVVVVVVVVVVLVVQCVVCLVVLPLVSQLVSDAQQDKDWDCPVPPPDTDIAGGSNRRSVVSSVVCVVVVDDDD

Secondary structure (DSSP, 8-state):
---GGGSHHHHHHHHHHHHHHHHHHHHHHHHHHHT-HHHHHHTS-TT-EEEEE-TTT--EEEEEHHHHHHHHHHHHHHHH-----

Radius of gyration: 17.92 Å; chains: 1; bounding box: 49×40×35 Å

Sequence (85 aa):
MLNKTQYNGSNKSAVNSLSAVNKWFAGFGRALTSVDSSQLKDCFSQDAHWRDLLAFTWGITPFRGNNQIGGKLVQLQKKVQAHSF

pLDDT: mean 80.01, std 15.76, range [38.47, 94.94]